Protein 3IC4 (pdb70)

Secondary structure (DSSP, 8-state):
-----TTTT------B-TT-HHHHHHHHHHHHHT------BGGG--HHHHHHHHHHHHHHHSSS-S-EEEETTEEEES--HHHHHHHHH-

Foldseek 3Di:
DPDDDPVLVPFQKEEEAPPDVQVVVVVVLVVVVVGDYYYDHLVVDDDVVSVVSQVSVCVLPVDSADDWMDGDNDIDHTRDNVVVCVRVPD

B-factor: mean 6.36, std 6.52, range [2.0, 47.3]

Structure (mmCIF, N/CA/C/O backbone):
data_3IC4
#
_entry.id   3IC4
#
_cell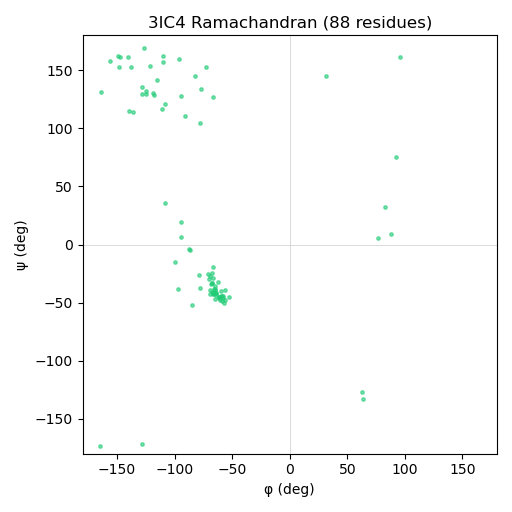.length_a   44.951
_cell.length_b   45.206
_cell.length_c   45.461
_cell.angle_alpha   90.00
_cell.angle_beta   90.00
_cell.angle_gamma   90.00
#
_symmetry.space_group_name_H-M   'P 21 21 21'
#
loop_
_entity.id
_entity.type
_entity.pdbx_description
1 polymer 'Glutaredoxin (Grx-1)'
2 non-polymer 'MAGNESIUM ION'
3 water water
#
loop_
_atom_site.group_PDB
_atom_site.id
_atom_site.type_symbol
_atom_site.label_atom_id
_atom_site.label_alt_id
_atom_site.label_comp_id
_atom_site.label_asym_id
_atom_site.label_entity_id
_atom_site.label_seq_id
_atom_site.pdbx_PDB_ins_code
_atom_site.Cartn_x
_atom_site.Cartn_y
_atom_site.Cartn_z
_atom_site.occupancy
_atom_site.B_iso_or_equiv
_atom_site.auth_seq_id
_atom_site.auth_comp_id
_atom_site.auth_asym_id
_atom_site.auth_atom_id
_atom_site.pdbx_PDB_model_num
ATOM 1 N N . GLY A 1 1 ? 11.408 6.398 18.263 1.00 9.29 -9 GLY A N 1
ATOM 2 C CA . GLY A 1 1 ? 11.241 7.815 17.799 1.00 8.01 -9 GLY A CA 1
ATOM 3 C C . GLY A 1 1 ? 10.631 7.926 16.389 1.00 7.32 -9 GLY A C 1
ATOM 4 O O . GLY A 1 1 ? 11.292 7.563 15.391 1.00 10.84 -9 GLY A O 1
ATOM 5 N N . GLY A 1 2 ? 9.391 8.420 16.260 1.00 4.89 -8 GLY A N 1
ATOM 6 C CA . GLY A 1 2 ? 8.594 8.861 17.380 1.00 2.00 -8 GLY A CA 1
ATOM 7 C C . GLY A 1 2 ? 8.884 10.264 17.844 1.00 2.00 -8 GLY A C 1
ATOM 8 O O . GLY A 1 2 ? 8.704 10.564 18.983 1.00 2.00 -8 GLY A O 1
ATOM 9 N N . ARG A 1 3 ? 9.263 11.153 16.941 1.00 2.00 -7 ARG A N 1
ATOM 10 C CA . ARG A 1 3 ? 9.771 12.448 17.381 1.00 2.00 -7 ARG A CA 1
ATOM 11 C C . ARG A 1 3 ? 9.640 13.529 16.352 1.00 2.00 -7 ARG A C 1
ATOM 12 O O . ARG A 1 3 ? 9.520 13.226 15.140 1.00 2.00 -7 ARG A O 1
ATOM 20 N N . GLU A 1 4 ? 9.646 14.786 16.786 1.00 2.00 -6 GLU A N 1
ATOM 21 C CA . GLU A 1 4 ? 9.586 15.875 15.835 1.00 2.00 -6 GLU A CA 1
ATOM 22 C C . GLU A 1 4 ? 10.324 17.092 16.327 1.00 2.00 -6 GLU A C 1
ATOM 23 O O . GLU A 1 4 ? 10.487 17.306 17.530 1.00 2.00 -6 GLU A O 1
ATOM 29 N N . ASN A 1 5 ? 10.810 17.883 15.365 1.00 2.00 -5 ASN A N 1
ATOM 30 C CA . ASN A 1 5 ? 11.615 19.014 15.674 1.00 2.00 -5 ASN A CA 1
ATOM 31 C C . ASN A 1 5 ? 10.745 20.168 16.184 1.00 2.00 -5 ASN A C 1
ATOM 32 O O . ASN A 1 5 ? 9.731 20.489 15.594 1.00 2.00 -5 ASN A O 1
ATOM 37 N N . LEU A 1 6 ? 11.184 20.787 17.277 1.00 2.00 -4 LEU A N 1
ATOM 38 C CA . LEU A 1 6 ? 10.485 21.959 17.905 1.00 2.00 -4 LEU A CA 1
ATOM 39 C C . LEU A 1 6 ? 10.290 23.128 16.934 1.00 2.00 -4 LEU A C 1
ATOM 40 O O . LEU A 1 6 ? 9.280 23.803 16.933 1.00 2.00 -4 LEU A O 1
ATOM 45 N N . TYR A 1 7 ? 11.289 23.378 16.108 1.00 2.05 -3 TYR A N 1
ATOM 46 C CA . TYR A 1 7 ? 11.243 24.534 15.214 1.00 3.57 -3 TYR A CA 1
ATOM 47 C C . TYR A 1 7 ? 10.376 24.288 14.001 1.00 5.23 -3 TYR A C 1
ATOM 48 O O . TYR A 1 7 ?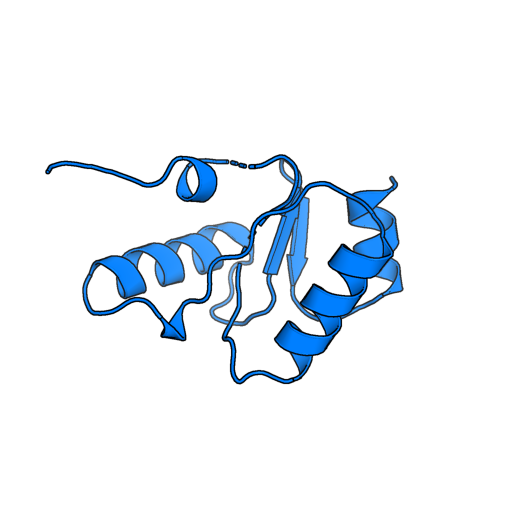 9.700 25.208 13.494 1.00 7.73 -3 TYR A O 1
ATOM 57 N N . PHE A 1 8 ? 10.242 23.035 13.618 1.00 6.26 -2 PHE A N 1
ATOM 58 C CA . PHE A 1 8 ? 9.333 22.679 12.577 1.00 8.59 -2 PHE A CA 1
ATOM 59 C C . PHE A 1 8 ? 7.886 22.933 13.071 1.00 7.84 -2 PHE A C 1
ATOM 60 O O . PHE A 1 8 ? 6.960 23.265 12.329 1.00 10.56 -2 PHE A O 1
ATOM 68 N N . GLN A 1 9 ? 7.700 22.825 14.369 1.00 6.68 -1 GLN A N 1
ATOM 69 C CA . GLN A 1 9 ? 6.403 22.939 14.991 1.00 6.04 -1 GLN A CA 1
ATOM 70 C C . GLN A 1 9 ? 6.074 24.337 15.503 1.00 5.90 -1 GLN A C 1
ATOM 71 O O . GLN A 1 9 ? 5.212 24.494 16.355 1.00 5.68 -1 GLN A O 1
ATOM 77 N N . GLY A 1 10 ? 6.780 25.349 15.005 1.00 5.54 0 GLY A N 1
ATOM 78 C CA . GLY A 1 10 ? 6.432 26.754 15.301 1.00 5.14 0 GLY A CA 1
ATOM 79 C C . GLY A 1 10 ? 7.096 27.407 16.474 1.00 4.19 0 GLY A C 1
ATOM 80 O O . GLY A 1 10 ? 6.731 28.513 16.827 1.00 4.65 0 GLY A O 1
ATOM 89 N N . ALA A 1 12 ? 10.205 28.566 16.871 1.00 2.00 2 ALA A N 1
ATOM 90 C CA . ALA A 1 12 ? 11.157 29.678 16.575 1.00 2.07 2 ALA A CA 1
ATOM 91 C C . ALA A 1 12 ? 10.382 30.998 16.483 1.00 2.69 2 ALA A C 1
ATOM 92 O O . ALA A 1 12 ? 9.300 31.035 15.912 1.00 2.86 2 ALA A O 1
ATOM 94 N N . GLU A 1 13 ? 10.978 32.113 16.924 1.00 3.58 3 GLU A N 1
ATOM 95 C CA . GLU A 1 13 ? 10.328 33.424 16.683 1.00 3.38 3 GLU A CA 1
ATOM 96 C C . GLU A 1 13 ? 10.391 33.724 15.216 1.00 2.00 3 GLU A C 1
ATOM 97 O O . GLU A 1 13 ? 9.383 34.141 14.647 1.00 2.00 3 GLU A O 1
ATOM 103 N N . VAL A 1 14 ? 11.546 33.449 14.605 1.00 2.00 4 VAL A N 1
ATOM 104 C CA . VAL A 1 14 ? 11.704 33.568 13.146 1.00 2.00 4 VAL A CA 1
ATOM 105 C C . VAL A 1 14 ? 12.291 32.267 12.553 1.00 2.00 4 VAL A C 1
ATOM 106 O O . VAL A 1 14 ? 13.276 31.722 13.037 1.00 2.00 4 VAL A O 1
ATOM 110 N N . LEU A 1 15 ? 11.631 31.761 11.511 1.00 2.00 5 LEU A N 1
ATOM 111 C CA . LEU A 1 15 ? 12.078 30.525 10.869 1.00 2.00 5 LEU A CA 1
ATOM 112 C C . LEU A 1 15 ? 12.202 30.734 9.371 1.00 2.00 5 LEU A C 1
ATOM 113 O O . LEU A 1 15 ? 11.274 31.227 8.738 1.00 2.00 5 LEU A O 1
ATOM 126 N N . TYR A 1 17 ? 12.876 28.588 5.770 1.00 2.00 7 TYR A N 1
ATOM 127 C CA . TYR A 1 17 ? 12.957 27.356 4.992 1.00 2.00 7 TYR A CA 1
ATOM 128 C C . TYR A 1 17 ? 13.713 27.676 3.707 1.00 2.00 7 TYR A C 1
ATOM 129 O O . TYR A 1 17 ? 13.416 28.651 3.029 1.00 2.00 7 TYR A O 1
ATOM 138 N N . GLY A 1 18 ? 14.699 26.850 3.370 1.00 2.00 8 GLY A N 1
ATOM 139 C CA . GLY A 1 18 ? 15.408 2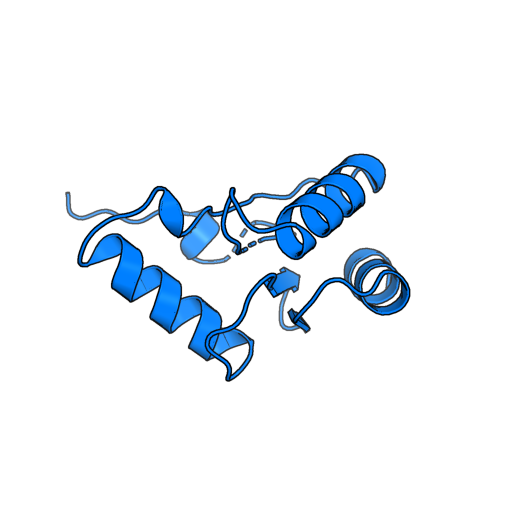7.046 2.111 1.00 2.00 8 GLY A CA 1
ATOM 140 C C . GLY A 1 18 ? 16.235 25.851 1.673 1.00 2.00 8 GLY A C 1
ATOM 141 O O . GLY A 1 18 ? 16.101 24.794 2.203 1.00 2.00 8 GLY A O 1
ATOM 142 N N . LEU A 1 19 ? 16.990 26.039 0.615 1.00 2.00 9 LEU A N 1
ATOM 143 C CA . LEU A 1 19 ? 17.980 25.092 0.173 1.00 2.00 9 LEU A CA 1
ATOM 144 C C . LEU A 1 19 ? 19.338 25.758 0.304 1.00 2.00 9 LEU A C 1
ATOM 145 O O . LEU A 1 19 ? 19.522 26.896 -0.088 1.00 2.00 9 LEU A O 1
ATOM 150 N N . SER A 1 20 ? 20.302 24.954 0.714 1.00 2.00 10 SER A N 1
ATOM 151 C CA . SER A 1 20 ? 21.637 25.473 1.069 1.00 2.00 10 SER A CA 1
ATOM 152 C C . SER A 1 20 ? 22.354 25.921 -0.182 1.00 2.36 10 SER A C 1
ATOM 153 O O . SER A 1 20 ? 23.310 26.748 -0.115 1.00 4.08 10 SER A O 1
ATOM 156 N N . THR A 1 21 ? 21.967 25.338 -1.308 1.00 2.05 11 THR A N 1
ATOM 157 C CA . THR A 1 21 ? 22.524 25.587 -2.631 1.00 3.30 11 THR A CA 1
ATOM 158 C C . THR A 1 21 ? 21.884 26.725 -3.389 1.00 2.60 11 THR A C 1
ATOM 159 O O . THR A 1 21 ? 22.354 27.096 -4.491 1.00 6.60 11 THR A O 1
ATOM 163 N N . CYS A 1 22 ? 20.846 27.319 -2.833 1.00 2.00 12 CYS A N 1
ATOM 164 C CA . CYS A 1 22 ? 20.085 28.327 -3.586 1.00 2.00 12 CYS A CA 1
ATOM 165 C C . CYS A 1 22 ? 20.595 29.740 -3.283 1.00 2.00 12 CYS A C 1
ATOM 166 O O . CYS A 1 22 ? 20.636 30.103 -2.105 1.00 2.00 12 CYS A O 1
ATOM 169 N N . PRO A 1 23 ? 20.922 30.545 -4.295 1.00 2.00 13 PRO A N 1
ATOM 170 C CA . PRO A 1 23 ? 21.479 31.871 -4.010 1.00 2.00 13 PRO A CA 1
ATOM 171 C C . PRO A 1 23 ? 20.508 32.861 -3.399 1.00 2.00 13 PRO A C 1
ATOM 172 O O . PRO A 1 23 ? 20.926 33.723 -2.646 1.00 2.00 13 PRO A O 1
ATOM 176 N N . HIS A 1 24 ? 19.211 32.697 -3.662 1.00 2.00 14 HIS A N 1
ATOM 177 C CA . HIS A 1 24 ? 18.184 33.532 -2.997 1.00 2.00 14 HIS A CA 1
ATOM 178 C C . HIS A 1 24 ? 18.099 33.232 -1.546 1.00 2.00 14 HIS A C 1
ATOM 179 O O . HIS A 1 24 ? 17.986 34.120 -0.731 1.00 2.00 14 HIS A O 1
ATOM 186 N N . CYS A 1 25 ? 18.183 31.947 -1.238 1.00 2.00 15 CYS A N 1
ATOM 187 C CA . CYS A 1 25 ? 18.211 31.459 0.166 1.00 2.00 15 CYS A CA 1
ATOM 188 C C . CYS A 1 25 ? 19.446 31.898 0.892 1.00 2.00 15 CYS A C 1
ATOM 189 O O . CYS A 1 25 ? 19.356 32.337 2.034 1.00 2.00 15 CYS A O 1
ATOM 192 N N . LYS A 1 26 ? 20.600 31.822 0.228 1.00 2.00 16 LYS A N 1
ATOM 193 C CA . LYS A 1 26 ? 21.867 32.360 0.802 1.00 2.00 16 LYS A CA 1
ATOM 194 C C . LYS A 1 26 ? 21.753 33.834 1.171 1.00 2.00 16 LYS A C 1
ATOM 195 O O . LYS A 1 26 ? 22.190 34.248 2.237 1.00 2.00 16 LYS A O 1
ATOM 201 N N . ARG A 1 27 ? 21.229 34.641 0.265 1.00 2.00 17 ARG A N 1
ATOM 202 C CA . ARG A 1 27 ? 21.045 36.077 0.481 1.00 2.00 17 ARG A CA 1
ATOM 203 C C . ARG A 1 27 ? 20.117 36.345 1.698 1.00 2.00 17 ARG A C 1
ATOM 204 O O . ARG A 1 27 ? 20.364 37.181 2.540 1.00 2.00 17 ARG A O 1
ATOM 212 N N . THR A 1 28 ? 19.032 35.585 1.749 1.00 2.00 18 THR A N 1
ATOM 213 C CA . THR A 1 28 ? 18.075 35.721 2.840 1.00 2.00 18 THR A CA 1
ATOM 214 C C . THR A 1 28 ? 18.716 35.337 4.188 1.00 2.00 18 THR A C 1
ATOM 215 O O . THR A 1 28 ? 18.523 36.022 5.173 1.00 2.00 18 THR A O 1
ATOM 219 N N . LEU A 1 29 ? 19.508 34.264 4.210 1.00 2.00 19 LEU A N 1
ATOM 220 C CA . LEU A 1 29 ? 20.240 33.881 5.417 1.00 2.00 19 LEU A CA 1
ATOM 221 C C . LEU A 1 29 ? 21.164 35.014 5.902 1.00 2.00 19 LEU A C 1
ATOM 222 O O . LEU A 1 29 ? 21.233 35.328 7.088 1.00 2.00 19 LEU A O 1
ATOM 227 N N . GLU A 1 30 ? 21.903 35.613 4.973 1.00 2.00 20 GLU A N 1
ATOM 228 C CA . GLU A 1 30 ? 22.791 36.714 5.309 1.00 2.00 20 GLU A CA 1
ATOM 229 C C . GLU A 1 30 ? 22.003 37.930 5.794 1.00 2.00 20 GLU A C 1
ATOM 230 O O . GLU A 1 30 ? 22.446 38.628 6.698 1.00 2.00 20 GLU A O 1
ATOM 236 N N . PHE A 1 31 ? 20.826 38.167 5.214 1.00 2.00 21 PHE A N 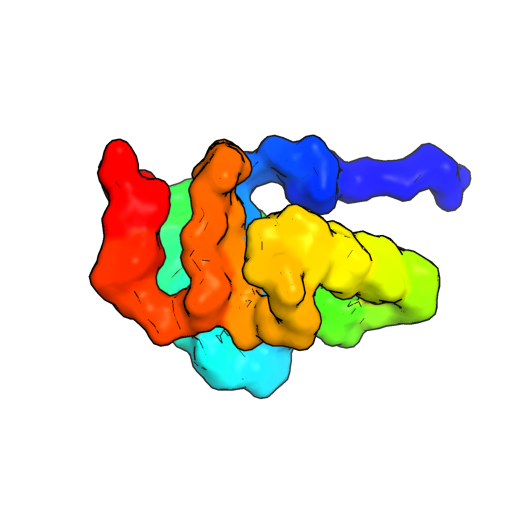1
ATOM 237 C CA . PHE A 1 31 ? 19.961 39.222 5.728 1.00 2.00 21 PHE A CA 1
ATOM 238 C C . PHE A 1 31 ? 19.628 39.015 7.189 1.00 2.00 21 PHE A C 1
ATOM 239 O O . PHE A 1 31 ? 19.682 39.941 7.988 1.00 2.00 21 PHE A O 1
ATOM 247 N N . LEU A 1 32 ? 19.178 37.801 7.505 1.00 2.00 22 LEU A N 1
ATOM 248 C CA . LEU A 1 32 ? 18.735 37.460 8.858 1.00 2.00 22 LEU A CA 1
ATOM 249 C C . LEU A 1 32 ? 19.891 37.545 9.804 1.00 2.00 22 LEU A C 1
ATOM 250 O O . LEU A 1 32 ? 19.737 38.026 10.926 1.00 2.00 22 LEU A O 1
ATOM 255 N N . LYS A 1 33 ? 21.071 37.124 9.363 1.00 2.00 23 LYS A N 1
ATOM 256 C CA . LYS A 1 33 ? 22.254 37.204 10.237 1.00 2.13 23 LYS A CA 1
ATOM 257 C C . LYS A 1 33 ? 22.572 38.617 10.614 1.00 2.00 23 LYS A C 1
ATOM 258 O O . LYS A 1 33 ? 22.944 38.903 11.766 1.00 2.00 23 LYS A O 1
ATOM 264 N N . ARG A 1 34 ? 22.525 39.487 9.616 1.00 3.22 24 ARG A N 1
ATOM 265 C CA . ARG A 1 34 ? 22.860 40.901 9.760 1.00 4.89 24 ARG A CA 1
ATOM 266 C C . ARG A 1 34 ? 21.800 41.612 10.626 1.00 5.26 24 ARG A C 1
ATOM 267 O O . ARG A 1 34 ? 22.103 42.495 11.439 1.00 5.44 24 ARG A O 1
ATOM 275 N N . GLU A 1 35 ? 20.556 41.162 10.511 1.00 6.20 25 GLU A N 1
ATOM 276 C CA . GLU A 1 35 ? 19.459 41.750 11.253 1.00 7.41 25 GLU A CA 1
ATOM 277 C C . GLU A 1 35 ? 19.620 41.610 12.761 1.00 7.64 25 GLU A C 1
ATOM 278 O O . GLU A 1 35 ? 19.156 42.466 13.543 1.00 8.49 25 GLU A O 1
ATOM 284 N N . GLY A 1 36 ? 20.237 40.521 13.193 1.00 8.41 26 GLY A N 1
ATOM 285 C CA . GLY A 1 36 ? 20.539 40.363 14.603 1.00 9.24 26 GLY A CA 1
ATOM 286 C C . GLY A 1 36 ? 19.414 39.711 15.408 1.00 9.86 26 GLY A C 1
ATOM 287 O O . GLY A 1 36 ? 19.486 39.668 16.630 1.00 11.58 26 GLY A O 1
ATOM 288 N N . VA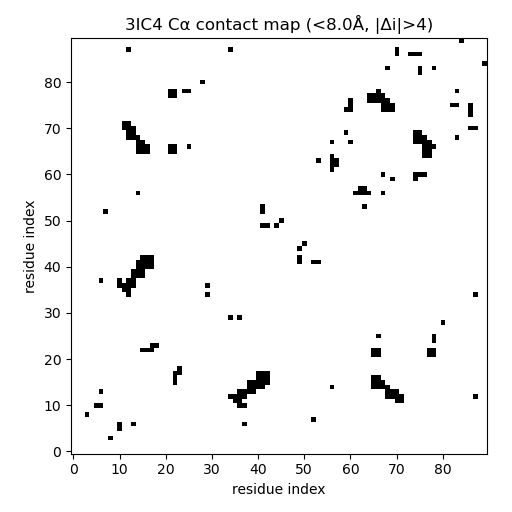L A 1 37 ? 18.396 39.213 14.700 1.00 11.10 27 VAL A N 1
ATOM 289 C CA . VAL A 1 37 ? 17.273 38.499 15.287 1.00 11.25 27 VAL A CA 1
ATOM 290 C C . VAL A 1 37 ? 17.642 37.026 15.519 1.00 9.64 27 VAL A C 1
ATOM 291 O O . VAL A 1 37 ? 18.478 36.503 14.828 1.00 8.78 27 VAL A O 1
ATOM 295 N N . ASP A 1 38 ? 17.136 36.422 16.602 1.00 7.93 28 ASP A N 1
ATOM 296 C CA . ASP A 1 38 ? 17.245 34.992 16.803 1.00 7.06 28 ASP A CA 1
ATOM 297 C C . ASP A 1 38 ? 16.400 34.415 15.707 1.00 4.75 28 ASP A C 1
ATOM 298 O O . ASP A 1 38 ? 15.251 34.793 15.587 1.00 7.29 28 ASP A O 1
ATOM 303 N N . PHE A 1 39 ? 16.957 33.500 14.918 1.00 3.03 29 PHE A N 1
ATOM 304 C CA . PHE A 1 39 ? 16.228 32.800 13.901 1.00 2.00 29 PHE A CA 1
ATOM 305 C C . PHE A 1 39 ? 16.796 31.387 13.749 1.00 2.00 29 PHE A C 1
ATOM 306 O O . PHE A 1 39 ? 17.900 31.057 14.208 1.00 2.00 29 PHE A O 1
ATOM 314 N N . GLU A 1 40 ? 15.985 30.537 13.150 1.00 2.00 30 GLU A N 1
ATOM 315 C CA . GLU A 1 40 ? 16.355 29.201 12.826 1.00 2.00 30 GLU A CA 1
ATOM 316 C C . GLU A 1 40 ? 16.207 28.986 11.317 1.00 2.00 30 GLU A C 1
ATOM 317 O O . GLU A 1 40 ? 15.339 29.598 10.684 1.00 2.20 30 GLU A O 1
ATOM 323 N N . VAL A 1 41 ? 16.984 28.060 10.783 1.00 2.00 31 VAL A N 1
ATOM 324 C CA . VAL A 1 41 ? 16.898 27.702 9.331 1.00 2.00 31 VAL A CA 1
ATOM 325 C C . VAL A 1 41 ? 16.754 26.189 9.176 1.00 2.41 31 VAL A C 1
ATOM 326 O O . VAL A 1 41 ? 17.426 25.423 9.892 1.00 2.11 31 VAL A O 1
ATOM 330 N N . ILE A 1 42 ? 15.849 25.786 8.297 1.00 2.10 32 ILE A N 1
ATOM 331 C CA . ILE A 1 42 ? 15.740 24.408 7.847 1.00 2.42 32 ILE A CA 1
ATOM 332 C C . ILE A 1 42 ? 16.170 24.315 6.380 1.00 2.70 32 ILE A C 1
ATOM 333 O O . ILE A 1 42 ? 15.518 24.885 5.499 1.00 2.92 32 ILE A O 1
ATOM 338 N N . TRP A 1 43 ? 17.252 23.572 6.141 1.00 2.39 33 TRP A N 1
ATOM 339 C CA . TRP A 1 43 ? 17.720 23.296 4.794 1.00 2.00 33 TRP A CA 1
ATOM 340 C C . TRP A 1 43 ? 17.054 21.987 4.317 1.00 2.17 33 TRP A C 1
ATOM 341 O O . TRP A 1 43 ? 17.366 20.850 4.790 1.00 2.00 33 TRP A O 1
ATOM 352 N N . ILE A 1 44 ? 16.178 22.148 3.364 1.00 2.00 34 ILE A N 1
ATOM 353 C CA . ILE A 1 44 ? 15.325 21.054 2.921 1.00 2.00 34 ILE A CA 1
ATOM 354 C C . ILE A 1 44 ? 16.197 20.054 2.180 1.00 2.00 34 ILE A C 1
ATOM 355 O O . ILE A 1 44 ? 15.949 18.847 2.203 1.00 2.16 34 ILE A O 1
ATOM 360 N N . ASP A 1 45 ? 17.262 20.543 1.545 1.00 2.00 35 ASP A N 1
ATOM 361 C CA . ASP A 1 45 ? 18.187 19.657 0.880 1.00 2.00 35 ASP A CA 1
ATOM 362 C C . ASP A 1 45 ? 19.009 18.723 1.767 1.00 2.54 35 ASP A C 1
ATOM 363 O O . ASP A 1 45 ? 19.623 17.758 1.265 1.00 2.83 35 ASP A O 1
ATOM 368 N N . LYS A 1 46 ? 19.111 19.070 3.044 1.00 3.33 36 LYS A N 1
ATOM 369 C CA . LYS A 1 46 ? 19.779 18.239 4.062 1.00 5.17 36 LYS A CA 1
ATOM 370 C C . LYS A 1 46 ? 18.859 17.202 4.688 1.00 5.29 36 LYS A C 1
ATOM 371 O O . LYS A 1 46 ? 19.301 16.381 5.490 1.00 7.32 36 LYS A O 1
ATOM 377 N N . LEU A 1 47 ? 17.578 17.232 4.317 1.00 5.47 37 LEU A N 1
ATOM 378 C CA . LEU A 1 47 ? 16.578 16.234 4.677 1.00 5.02 37 LEU A CA 1
ATOM 379 C C . LEU A 1 47 ? 16.418 15.208 3.565 1.00 5.24 37 LEU A C 1
ATOM 380 O O . LEU A 1 47 ? 16.741 15.474 2.418 1.00 5.26 37 LEU A O 1
ATOM 385 N N . GLU A 1 48 ? 15.881 14.045 3.900 1.00 6.76 38 GLU A N 1
ATOM 386 C CA . GLU A 1 48 ? 15.673 12.970 2.924 1.00 7.75 38 GLU A CA 1
ATOM 387 C C . GLU A 1 48 ? 14.322 12.344 3.162 1.00 8.65 38 GLU A C 1
ATOM 388 O O . GLU A 1 48 ? 13.804 12.366 4.289 1.00 8.51 38 GLU A O 1
ATOM 394 N N . GLY A 1 49 ? 13.757 11.786 2.093 1.00 9.76 39 GLY A N 1
ATOM 395 C CA . GLY A 1 49 ? 12.620 10.876 2.205 1.00 10.48 39 GLY A CA 1
ATOM 396 C C . GLY A 1 49 ? 11.384 11.545 2.785 1.00 11.46 39 GLY A C 1
ATOM 397 O O . GLY A 1 49 ? 11.016 12.631 2.368 1.00 10.98 39 GLY A O 1
ATOM 398 N N . GLU A 1 50 ? 10.746 10.890 3.747 1.00 12.38 40 GLU A N 1
ATOM 399 C CA . GLU A 1 50 ? 9.513 11.413 4.338 1.00 13.06 40 GLU A CA 1
ATOM 400 C C . GLU A 1 50 ? 9.730 12.667 5.144 1.00 12.25 40 GLU A C 1
ATOM 401 O O . GLU A 1 50 ? 8.832 13.511 5.188 1.00 10.53 40 GLU A O 1
ATOM 407 N N . GLU A 1 51 ? 10.889 12.791 5.792 1.00 11.87 41 GLU A N 1
ATOM 408 C CA . GLU A 1 51 ? 11.181 13.995 6.568 1.00 11.36 41 GLU A CA 1
ATOM 409 C C . GLU A 1 51 ? 11.239 15.216 5.588 1.00 9.55 41 GLU A C 1
ATOM 410 O O . GLU A 1 51 ? 10.670 16.288 5.864 1.00 8.36 41 GLU A O 1
ATOM 416 N N . ARG A 1 52 ? 11.888 15.032 4.432 1.00 6.93 42 ARG A N 1
ATOM 417 C CA . ARG A 1 52 ? 11.902 16.078 3.406 1.00 6.05 42 ARG A CA 1
ATOM 418 C C . ARG A 1 52 ? 10.497 16.395 2.897 1.00 5.02 42 ARG A C 1
ATOM 419 O O . ARG A 1 52 ? 10.121 17.562 2.764 1.00 2.99 42 ARG A O 1
ATOM 427 N N . LYS A 1 53 ? 9.718 15.355 2.594 1.00 5.51 43 LYS A N 1
ATOM 428 C CA . LYS A 1 53 ? 8.347 15.527 2.078 1.00 5.13 43 LYS A CA 1
ATOM 429 C C . LYS A 1 53 ? 7.497 16.292 3.065 1.00 3.84 43 LYS A C 1
ATOM 430 O O . LYS A 1 53 ? 6.725 17.152 2.691 1.00 2.00 43 LYS A O 1
ATOM 436 N N . LYS A 1 54 ? 7.661 16.001 4.347 1.00 3.21 44 LYS A N 1
ATOM 437 C CA . LYS A 1 54 ? 6.892 16.671 5.379 1.00 3.79 44 LYS A CA 1
ATOM 438 C C . LYS A 1 54 ? 7.193 18.175 5.448 1.00 2.28 44 LYS A C 1
ATOM 439 O O . LYS A 1 54 ? 6.257 18.997 5.575 1.00 2.00 44 LYS A O 1
ATOM 445 N N . VAL A 1 55 ? 8.484 18.530 5.335 1.00 2.68 45 VAL A N 1
ATOM 446 C CA . VAL A 1 55 ? 8.894 19.927 5.363 1.00 2.00 45 VAL A CA 1
ATOM 447 C C . VAL A 1 55 ? 8.441 20.655 4.107 1.00 2.00 45 VAL A C 1
ATOM 448 O O . VAL A 1 55 ? 7.981 21.810 4.167 1.00 2.00 45 VAL A O 1
ATOM 452 N N . ILE A 1 56 ? 8.539 19.959 2.979 1.00 2.00 46 ILE A N 1
ATOM 453 C CA . ILE A 1 56 ? 7.996 20.529 1.719 1.00 2.00 46 ILE A CA 1
ATOM 454 C C . ILE A 1 56 ? 6.487 20.863 1.817 1.00 2.00 46 ILE A C 1
ATOM 455 O O . ILE A 1 56 ? 6.018 21.928 1.388 1.00 2.00 46 ILE A O 1
ATOM 460 N N . GLU A 1 57 ? 5.718 19.955 2.398 1.00 2.00 47 GLU A N 1
ATOM 461 C CA . GLU A 1 57 ? 4.299 20.181 2.545 1.00 2.40 47 GLU A CA 1
ATOM 462 C C . GLU A 1 57 ? 4.048 21.303 3.526 1.00 2.00 47 GLU A C 1
ATOM 463 O O . GLU A 1 57 ? 3.124 22.104 3.330 1.00 2.00 47 GLU A O 1
ATOM 469 N N . LYS A 1 58 ? 4.901 21.419 4.525 1.00 2.28 48 LYS A N 1
ATOM 470 C CA . LYS A 1 58 ? 4.806 22.537 5.484 1.00 2.23 48 LYS A CA 1
ATOM 471 C C . LYS A 1 58 ? 5.050 23.918 4.871 1.00 2.00 48 LYS A C 1
ATOM 472 O O . LYS A 1 58 ? 4.275 24.862 5.102 1.00 3.09 48 LYS A O 1
ATOM 478 N N . VAL A 1 59 ? 6.090 24.031 4.084 1.00 2.00 49 VAL A N 1
ATOM 479 C CA . VAL A 1 59 ? 6.398 25.218 3.296 1.00 3.12 49 VAL A CA 1
ATOM 480 C C . VAL A 1 59 ? 5.157 25.618 2.445 1.00 2.78 49 VAL A C 1
ATOM 481 O O . VAL A 1 59 ? 4.798 26.766 2.385 1.00 2.35 49 VAL A O 1
ATOM 485 N N . HIS A 1 60 ? 4.538 24.635 1.807 1.00 2.00 50 HIS A N 1
ATOM 486 C CA . HIS A 1 60 ? 3.370 24.850 0.959 1.00 2.00 50 HIS A CA 1
ATOM 487 C C . HIS A 1 60 ? 2.210 25.328 1.778 1.00 2.00 50 HIS A C 1
ATOM 488 O O . HIS A 1 60 ? 1.463 26.218 1.364 1.00 2.00 50 HIS A O 1
ATOM 495 N N . SER A 1 61 ? 2.053 24.779 2.974 1.00 2.00 51 SER A N 1
ATOM 496 C CA . SER A 1 61 ? 0.958 25.188 3.835 1.00 2.08 51 SER A CA 1
ATOM 497 C C . SER A 1 61 ? 1.117 26.622 4.324 1.00 2.00 51 SER A C 1
ATOM 498 O O . SER A 1 61 ? 0.126 27.261 4.621 1.00 3.54 51 SER A O 1
ATOM 501 N N . ILE A 1 62 ? 2.349 27.140 4.365 1.00 2.00 52 ILE A N 1
ATOM 502 C CA . ILE A 1 62 ? 2.619 28.536 4.743 1.00 2.00 52 ILE A CA 1
ATOM 503 C C . ILE A 1 62 ? 2.483 29.504 3.515 1.00 2.00 52 ILE A C 1
ATOM 504 O O . ILE A 1 62 ? 1.743 30.456 3.568 1.00 2.00 52 ILE A O 1
ATOM 509 N N . SER A 1 63 ? 3.148 29.229 2.397 1.00 2.00 53 SER A N 1
ATOM 510 C CA . SER A 1 63 ? 3.204 30.201 1.274 1.00 2.00 53 SER A CA 1
ATOM 511 C C . SER A 1 63 ? 2.210 29.913 0.122 1.00 2.00 53 SER A C 1
ATOM 512 O O . SER A 1 63 ? 2.029 30.761 -0.727 1.00 2.00 53 SER A O 1
ATOM 515 N N . GLY A 1 64 ? 1.633 28.708 0.078 1.00 2.00 54 GLY A N 1
ATOM 516 C CA . GLY A 1 64 ? 0.804 28.300 -1.031 1.00 2.00 54 GLY A CA 1
ATOM 517 C C . GLY A 1 64 ? 1.566 27.921 -2.242 1.00 2.00 54 GLY A C 1
ATOM 518 O O . GLY A 1 64 ? 0.972 27.555 -3.243 1.00 2.00 54 GLY A O 1
ATOM 519 N N . SER A 1 65 ? 2.897 27.897 -2.120 1.00 2.0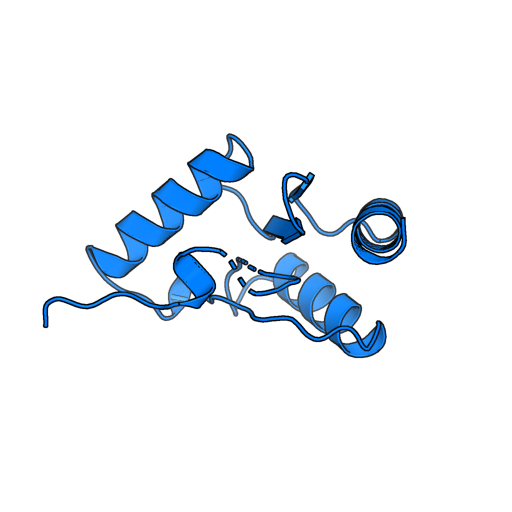0 55 SER A N 1
ATOM 520 C CA . SER A 1 65 ? 3.787 27.558 -3.226 1.00 2.00 55 SER A CA 1
ATOM 521 C C . SER A 1 65 ? 4.765 26.423 -2.818 1.00 2.00 55 SER A C 1
ATOM 522 O O . SER A 1 65 ? 4.806 25.984 -1.644 1.00 2.00 55 SER A O 1
ATOM 525 N N . TYR A 1 66 ? 5.451 25.910 -3.829 1.00 2.00 56 TYR A N 1
ATOM 526 C CA . TYR A 1 66 ? 6.562 25.005 -3.566 1.00 2.00 56 TYR A CA 1
ATOM 527 C C . TYR A 1 66 ? 7.894 25.703 -3.868 1.00 2.00 56 TYR A C 1
ATOM 528 O O . TYR A 1 66 ? 8.866 25.067 -4.340 1.00 2.00 56 TYR A O 1
ATOM 537 N N . SER A 1 67 ? 7.952 26.993 -3.578 1.00 2.00 57 SER A N 1
ATOM 538 C CA . SER A 1 67 ? 9.201 27.764 -3.713 1.00 2.00 57 SER A CA 1
ATOM 539 C C . SER A 1 67 ? 9.796 28.175 -2.381 1.00 2.00 57 SER A C 1
ATOM 540 O O . SER A 1 67 ? 9.145 28.202 -1.335 1.00 2.00 57 SER A O 1
ATOM 543 N N . VAL A 1 68 ? 11.074 28.534 -2.473 1.00 2.00 58 VAL A N 1
ATOM 544 C CA . VAL A 1 68 ? 11.840 29.025 -1.319 1.00 2.00 58 VAL A CA 1
ATOM 545 C C . VAL A 1 68 ? 12.737 30.173 -1.828 1.00 2.00 58 VAL A C 1
ATOM 546 O O . VAL A 1 68 ? 12.918 30.291 -3.034 1.00 2.00 58 VAL A O 1
ATOM 550 N N . PRO A 1 69 ? 13.259 31.039 -0.922 1.00 2.00 59 PRO A N 1
ATOM 551 C CA . PRO A 1 69 ? 13.098 30.971 0.562 1.00 2.00 59 PRO A CA 1
ATOM 552 C C . PRO A 1 69 ? 11.723 31.351 1.068 1.00 2.00 59 PRO A C 1
ATOM 553 O O . PRO A 1 69 ? 11.011 32.103 0.437 1.00 2.00 59 PRO A O 1
ATOM 557 N N . VAL A 1 70 ? 11.344 30.791 2.228 1.00 2.00 60 VAL A N 1
ATOM 558 C CA . VAL A 1 70 ? 10.179 31.286 2.972 1.00 2.00 60 VAL A CA 1
ATOM 559 C C . VAL A 1 70 ? 10.641 31.626 4.380 1.00 2.00 60 VAL A C 1
ATOM 560 O O . VAL A 1 70 ? 11.358 30.843 5.030 1.00 2.00 60 VAL A O 1
ATOM 564 N N . VAL A 1 71 ? 10.314 32.814 4.812 1.00 2.00 61 VAL A N 1
ATOM 565 C CA . VAL A 1 71 ? 10.620 33.247 6.185 1.00 2.00 61 VAL A CA 1
ATOM 566 C C . VAL A 1 71 ? 9.277 33.518 6.869 1.00 2.00 61 VAL A C 1
ATOM 567 O O . VAL A 1 71 ? 8.440 34.244 6.367 1.00 2.00 61 VAL A O 1
ATOM 571 N N . VAL A 1 72 ? 9.147 32.910 8.035 1.00 2.00 62 VAL A N 1
ATOM 572 C CA . VAL A 1 72 ? 7.910 32.918 8.807 1.00 2.00 62 VAL A CA 1
ATOM 573 C C . VAL A 1 72 ? 8.143 33.568 10.143 1.00 2.00 62 VAL A C 1
ATOM 574 O O . VAL A 1 72 ? 9.119 33.235 10.858 1.00 2.00 62 VAL A O 1
ATOM 578 N N . LYS A 1 73 ? 7.272 34.505 10.483 1.00 2.00 63 LYS A N 1
ATOM 579 C CA . LYS A 1 73 ? 7.242 35.077 11.866 1.00 2.00 63 LYS A CA 1
ATOM 580 C C . LYS A 1 73 ? 5.808 35.159 12.299 1.00 2.00 63 LYS A C 1
ATOM 581 O O . LYS A 1 73 ? 5.043 35.963 11.734 1.00 2.00 63 LYS A O 1
ATOM 587 N N . GLY A 1 74 ? 5.424 34.377 13.317 1.00 2.00 64 GLY A N 1
ATOM 588 C CA . GLY A 1 74 ? 4.022 34.336 13.790 1.00 2.75 64 GLY A CA 1
ATOM 589 C C . GLY A 1 74 ? 3.140 33.810 12.658 1.00 2.00 64 GLY A C 1
ATOM 590 O O . GLY A 1 74 ? 3.489 32.792 12.051 1.00 4.64 64 GLY A O 1
ATOM 591 N N . ASP A 1 75 ? 2.097 34.568 12.326 1.00 2.00 65 ASP A N 1
ATOM 592 C CA . ASP A 1 75 ? 1.184 34.220 11.242 1.00 2.12 65 ASP A CA 1
ATOM 593 C C . ASP A 1 75 ? 1.502 34.847 9.928 1.00 2.00 65 ASP A C 1
ATOM 594 O O . ASP A 1 75 ? 0.762 34.630 8.970 1.00 2.00 65 ASP A O 1
ATOM 599 N N . LYS A 1 76 ? 2.647 35.548 9.827 1.00 2.00 66 LYS A N 1
ATOM 600 C CA . LYS A 1 76 ? 3.029 36.244 8.596 1.00 2.00 66 LYS A CA 1
ATOM 601 C C . LYS A 1 76 ? 4.223 35.538 7.965 1.00 2.00 66 LYS A C 1
ATOM 602 O O . LYS A 1 76 ? 4.906 34.788 8.611 1.00 2.00 66 LYS A O 1
ATOM 608 N N . HIS A 1 77 ? 4.407 35.722 6.656 1.00 2.00 67 HIS A N 1
ATOM 609 C CA . HIS A 1 77 ? 5.544 35.150 5.988 1.00 2.00 67 HIS A CA 1
ATOM 610 C C . HIS A 1 77 ? 5.967 36.035 4.819 1.00 2.00 67 HIS A C 1
ATOM 611 O O . HIS A 1 77 ? 5.229 36.911 4.388 1.00 2.00 67 HIS A O 1
ATOM 618 N N . VAL A 1 78 ? 7.194 35.815 4.364 1.00 2.00 68 VAL A N 1
ATOM 619 C CA . VAL A 1 78 ? 7.677 36.383 3.108 1.00 2.00 68 VAL A CA 1
ATOM 620 C C . VAL A 1 78 ? 8.180 35.224 2.253 1.00 2.00 68 VAL A C 1
ATOM 621 O O . VAL A 1 78 ? 8.949 34.380 2.715 1.00 2.00 68 VAL A O 1
ATOM 625 N N . LEU A 1 79 ? 7.758 35.188 0.986 1.00 2.00 69 LEU A N 1
ATOM 626 C CA . LEU A 1 79 ? 8.211 34.196 0.058 1.00 2.00 69 LEU A CA 1
ATOM 627 C C . LEU A 1 79 ? 9.118 34.956 -0.892 1.00 2.00 69 LEU A C 1
ATOM 628 O O . LEU A 1 79 ? 8.698 35.928 -1.531 1.00 2.00 69 LEU A O 1
ATOM 633 N N . GLY A 1 80 ? 10.371 34.506 -0.934 1.00 2.00 70 GLY A N 1
ATOM 634 C CA . GLY A 1 80 ? 11.425 35.087 -1.758 1.00 2.00 70 GLY A CA 1
ATOM 635 C C . GLY A 1 80 ? 12.316 36.098 -1.040 1.00 2.00 70 GLY A C 1
ATOM 636 O O . GLY A 1 80 ? 11.948 36.628 0.018 1.00 2.00 70 GLY A O 1
ATOM 637 N N . TYR A 1 81 ? 13.494 36.351 -1.604 1.00 2.00 71 TYR A N 1
ATOM 638 C CA . TYR A 1 81 ? 14.360 37.373 -1.100 1.00 2.00 71 TYR A CA 1
ATOM 639 C C . TYR A 1 81 ? 13.914 38.756 -1.529 1.00 2.00 71 TYR A C 1
ATOM 640 O O . TYR A 1 81 ? 13.983 39.148 -2.733 1.00 2.00 71 TYR A O 1
ATOM 649 N N . ASN A 1 82 ? 13.327 39.478 -0.616 1.00 2.95 72 ASN A N 1
ATOM 650 C CA . ASN A 1 82 ? 12.930 40.859 -0.860 1.00 4.62 72 ASN A CA 1
ATOM 651 C C . ASN A 1 82 ? 13.259 41.598 0.393 1.00 3.74 72 ASN A C 1
ATOM 652 O O . ASN A 1 82 ? 12.637 41.349 1.424 1.00 4.15 72 ASN A O 1
ATOM 657 N N . GLU A 1 83 ? 14.201 42.523 0.300 1.00 3.96 73 GLU A N 1
ATOM 658 C CA . GLU A 1 83 ? 14.706 43.135 1.539 1.00 4.84 73 GLU A CA 1
ATOM 659 C C . GLU A 1 83 ? 13.674 43.982 2.269 1.00 3.61 73 GLU A C 1
ATOM 660 O O . GLU A 1 83 ? 13.577 43.965 3.490 1.00 2.97 73 GLU A O 1
ATOM 666 N N . GLU A 1 84 ? 12.919 44.749 1.509 1.00 4.64 74 GLU A N 1
ATOM 667 C CA . GLU A 1 84 ? 11.899 45.606 2.082 1.00 6.69 74 GLU A CA 1
ATOM 668 C C . GLU A 1 84 ? 10.861 44.762 2.837 1.00 4.66 74 GLU A C 1
ATOM 669 O O . GLU A 1 84 ? 10.536 45.050 3.971 1.00 5.86 74 GLU A O 1
ATOM 675 N N . LYS A 1 85 ? 10.374 43.704 2.214 1.00 4.35 75 LYS A N 1
ATOM 676 C CA . LYS A 1 85 ? 9.388 42.824 2.824 1.00 4.69 75 LYS A CA 1
ATOM 677 C C . LYS A 1 85 ? 9.949 42.083 4.028 1.00 2.72 75 LYS A C 1
ATOM 678 O O . LYS A 1 85 ? 9.257 41.938 5.040 1.00 4.49 75 LYS A O 1
ATOM 684 N N . LEU A 1 86 ? 11.213 41.659 3.959 1.00 2.49 76 LEU A N 1
ATOM 685 C CA . LEU A 1 86 ? 11.831 41.009 5.105 1.00 2.00 76 LEU A CA 1
ATOM 686 C C . LEU A 1 86 ? 12.004 41.982 6.288 1.00 2.00 76 LEU A C 1
ATOM 687 O O . LEU A 1 86 ? 11.735 41.618 7.398 1.00 2.00 76 LEU A O 1
ATOM 692 N N . LYS A 1 87 ? 12.441 43.219 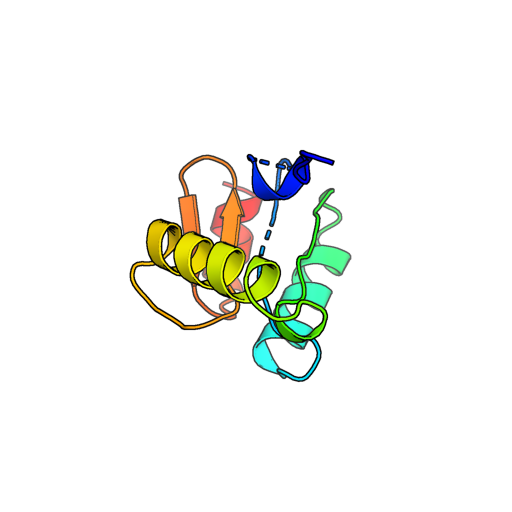6.040 1.00 2.52 77 LYS A N 1
ATOM 693 C CA . LYS A 1 87 ? 12.575 44.225 7.105 1.00 3.32 77 LYS A CA 1
ATOM 694 C C . LYS A 1 87 ? 11.214 44.485 7.728 1.00 3.27 77 LYS A C 1
ATOM 695 O O . LYS A 1 87 ? 11.084 44.394 8.915 1.00 4.18 77 LYS A O 1
ATOM 701 N N . GLU A 1 88 ? 10.172 44.656 6.915 1.00 5.07 78 GLU A N 1
ATOM 702 C CA . GLU A 1 88 ? 8.819 44.806 7.452 1.00 6.30 78 GLU A CA 1
ATOM 703 C C . GLU A 1 88 ? 8.351 43.596 8.323 1.00 4.92 78 GLU A C 1
ATOM 704 O 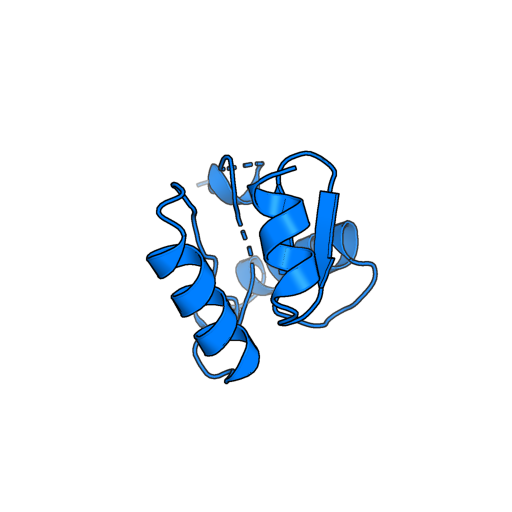O . GLU A 1 88 ? 7.765 43.768 9.403 1.00 5.48 78 GLU A O 1
ATOM 710 N N . LEU A 1 89 ? 8.610 42.376 7.848 1.00 5.59 79 LEU A N 1
ATOM 711 C CA . LEU A 1 89 ? 8.249 41.181 8.584 1.00 4.09 79 LEU A CA 1
ATOM 712 C C . LEU A 1 89 ? 8.926 41.169 9.950 1.00 5.27 79 LEU A C 1
ATOM 713 O O . LEU A 1 89 ? 8.282 40.915 10.958 1.00 6.55 79 LEU A O 1
ATOM 718 N N . ILE A 1 90 ? 10.230 41.429 9.984 1.00 6.48 80 ILE A N 1
ATOM 719 C CA . ILE A 1 90 ? 11.054 41.251 11.195 1.00 7.49 80 ILE A CA 1
ATOM 720 C C . ILE A 1 90 ? 10.804 42.434 12.142 1.00 7.93 80 ILE A C 1
ATOM 721 O O . ILE A 1 90 ? 10.724 42.251 13.361 1.00 7.61 80 ILE A O 1
ATOM 726 N N . ARG A 1 91 ? 10.634 43.626 11.596 1.00 8.05 81 ARG A N 1
ATOM 727 C CA . ARG A 1 91 ? 10.652 44.827 12.437 1.00 10.80 81 ARG A CA 1
ATOM 728 C C . ARG A 1 91 ? 9.233 45.259 12.800 1.00 11.99 81 ARG A C 1
ATOM 729 O O . ARG A 1 91 ? 8.985 45.731 13.930 1.00 13.75 81 ARG A O 1
ATOM 737 N N . GLY A 1 92 ? 8.319 45.129 11.844 1.00 13.29 82 GLY A N 1
ATOM 738 C CA . GLY A 1 92 ? 6.965 45.666 12.003 1.00 14.95 82 GLY A CA 1
ATOM 739 C C . GLY A 1 92 ? 6.119 44.832 12.928 1.00 15.15 82 GLY A C 1
ATOM 740 O O . GLY A 1 92 ? 5.160 45.355 13.519 1.00 18.24 82 GLY A O 1
#

Nearest PDB structures (foldseek):
  3ic4-assembly1_A  TM=1.011E+00  e=2.616E-17  Archaeoglobus fulgidus
  7pwe-assembly1_B  TM=9.360E-01  e=3.277E-05  Desulfotalea psychrophila LSv54
  3rhb-assembly1_A  TM=7.996E-01  e=3.061E-05  Arabidopsis thaliana
  3fza-assembly1_A  TM=8.034E-01  e=6.487E-05  Populus tremula x Populus tremuloides
  6sgb-assembly1_Fa  TM=7.660E-01  e=7.077E-04  Trypanosoma brucei brucei

Radius of gyration: 12.57 Å; Cα contacts (8 Å, |Δi|>4): 119; chains: 1; bounding box: 22×38×22 Å

CATH classification: 3.40.30.10

Organism: Archaeoglobus fulgidus (strain ATCC 49558 / DSM 4304 / JCM 9628 / NBRC 100126 / VC-16) (NCBI:txid224325)

Solvent-accessible surface area: 5995 Å² total

Sequence (90 aa):
GGRENLYFQGAEVLYGLSTCPHCKRTLEFLKREGVDFEVIWIDKLEGEERKKVIEKVHSISGSYSVPVVVKGDKHVLGYNEEKLKELIRG

InterPro domains:
  IPR002109 Glutaredoxin [PF00462] (4-68)
  IPR011767 Glutaredoxin active site [PS00195] (6-22)
  IPR036249 Thioredoxin-like superfamily [SSF52833] (1-73)
  IPR051548 Glutaredoxin-like Electron Transport [PTHR34386] (2-80)